Protein AF-A0A1C3E5Q1-F1 (afdb_monomer)

Structure (mmCIF, N/CA/C/O backbone):
data_AF-A0A1C3E5Q1-F1
#
_entry.id   AF-A0A1C3E5Q1-F1
#
loop_
_atom_site.group_PDB
_atom_site.id
_atom_site.type_symbol
_atom_site.label_atom_id
_atom_site.label_alt_id
_atom_site.label_comp_id
_atom_site.label_asym_id
_atom_site.label_entity_id
_atom_site.label_seq_id
_atom_site.pdbx_PDB_ins_code
_atom_site.Cartn_x
_atom_site.Cartn_y
_atom_site.C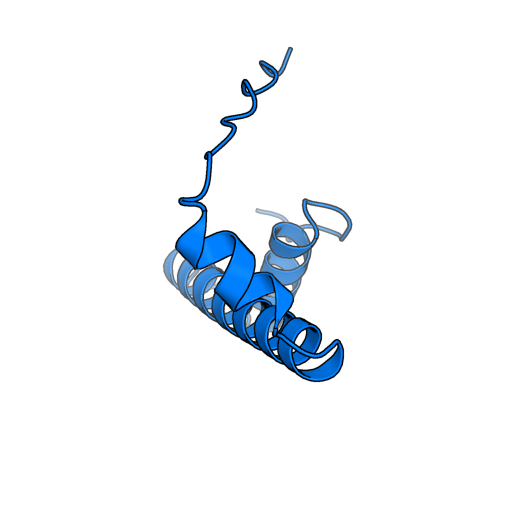artn_z
_atom_site.occupancy
_atom_site.B_iso_or_equiv
_atom_site.auth_seq_id
_atom_site.auth_comp_id
_atom_site.auth_asym_id
_atom_site.auth_atom_id
_atom_site.pdbx_PDB_model_num
ATOM 1 N N . MET A 1 1 ? -11.610 15.077 -22.254 1.00 40.59 1 MET A N 1
ATOM 2 C CA . MET A 1 1 ? -12.555 15.143 -21.118 1.00 40.59 1 MET A CA 1
ATOM 3 C C . MET A 1 1 ? -12.690 13.742 -20.547 1.00 40.59 1 MET A C 1
ATOM 5 O O . MET A 1 1 ? -13.382 12.919 -21.129 1.00 40.59 1 MET A O 1
ATOM 9 N N . THR A 1 2 ? -11.938 13.431 -19.493 1.00 50.28 2 THR A N 1
ATOM 10 C CA . THR A 1 2 ? -11.993 12.129 -18.815 1.00 50.28 2 THR A CA 1
ATOM 11 C C . THR A 1 2 ? -13.364 12.008 -18.157 1.00 50.28 2 THR A C 1
ATOM 13 O O . THR A 1 2 ? -13.712 12.840 -17.324 1.00 50.28 2 THR A O 1
ATOM 16 N N . SER A 1 3 ? -14.177 11.042 -18.589 1.00 61.12 3 SER A N 1
ATOM 17 C CA . SER A 1 3 ? -15.494 10.789 -17.999 1.00 61.12 3 SER A CA 1
ATOM 18 C C . SER A 1 3 ? -15.319 10.521 -16.502 1.00 61.12 3 SER A C 1
ATOM 20 O O . SER A 1 3 ? -14.567 9.621 -16.121 1.00 61.12 3 SER A O 1
ATOM 22 N N . ALA A 1 4 ? -15.947 11.339 -15.654 1.00 67.75 4 ALA A N 1
ATOM 23 C CA . ALA A 1 4 ? -15.977 11.093 -14.221 1.00 67.75 4 ALA A CA 1
ATOM 24 C C . ALA A 1 4 ? -16.712 9.767 -14.000 1.00 67.75 4 ALA A C 1
ATOM 26 O O . ALA A 1 4 ? -17.901 9.649 -14.300 1.00 67.75 4 ALA A O 1
ATOM 27 N N . ARG A 1 5 ? -15.984 8.747 -13.535 1.00 76.94 5 ARG A N 1
ATOM 28 C CA . ARG A 1 5 ? -16.558 7.439 -13.213 1.00 76.94 5 ARG A CA 1
ATOM 29 C C . ARG A 1 5 ? -17.662 7.664 -12.179 1.00 76.94 5 ARG A C 1
ATOM 31 O O . ARG A 1 5 ? -17.390 8.247 -11.132 1.00 76.94 5 ARG A O 1
ATOM 38 N N . GLN A 1 6 ? -18.892 7.246 -12.481 1.00 77.50 6 GLN A N 1
ATOM 39 C CA . GLN A 1 6 ? -19.980 7.331 -11.506 1.00 77.50 6 GLN A CA 1
ATOM 40 C C . GLN A 1 6 ? -19.571 6.568 -10.234 1.00 77.50 6 GLN A C 1
ATOM 42 O O . GLN A 1 6 ? -19.106 5.428 -10.349 1.00 77.50 6 GLN A O 1
ATOM 47 N N . PRO A 1 7 ? -19.693 7.177 -9.040 1.00 75.25 7 PRO A N 1
ATOM 48 C CA . PRO A 1 7 ? -19.387 6.486 -7.800 1.00 75.25 7 PRO A CA 1
ATOM 49 C C . PRO A 1 7 ? -20.400 5.358 -7.591 1.00 75.25 7 PRO A C 1
ATOM 51 O O . PRO A 1 7 ? -21.609 5.585 -7.595 1.00 75.25 7 PRO A O 1
ATOM 54 N N . VAL A 1 8 ? -19.895 4.138 -7.416 1.00 82.75 8 VAL A N 1
ATOM 55 C CA . VAL A 1 8 ? -20.700 2.994 -6.980 1.00 82.75 8 VAL A CA 1
ATOM 56 C C . VAL A 1 8 ? -20.765 3.058 -5.459 1.00 82.75 8 VAL A C 1
ATOM 58 O O . VAL A 1 8 ? -19.728 3.030 -4.799 1.00 82.75 8 VAL A O 1
ATOM 61 N N . ILE A 1 9 ? -21.971 3.194 -4.908 1.00 82.62 9 ILE A N 1
ATOM 62 C CA . ILE A 1 9 ? -22.195 3.148 -3.461 1.00 82.62 9 ILE A CA 1
ATOM 63 C C . ILE A 1 9 ? -22.639 1.729 -3.122 1.00 82.62 9 ILE A C 1
ATOM 65 O O . ILE A 1 9 ? -23.770 1.342 -3.410 1.00 82.62 9 ILE A O 1
ATOM 69 N N . GLU A 1 10 ? -21.737 0.953 -2.532 1.00 85.06 10 GLU A N 1
ATOM 70 C CA . GLU A 1 10 ? -22.070 -0.355 -1.972 1.00 85.06 10 GLU A CA 1
ATOM 71 C C . GLU A 1 10 ? -22.730 -0.157 -0.602 1.00 85.06 10 GLU A C 1
ATOM 73 O O . GLU A 1 10 ? -22.147 0.446 0.303 1.00 85.06 10 GLU A O 1
ATOM 78 N N . ILE A 1 11 ? -23.970 -0.631 -0.457 1.00 89.44 11 ILE A N 1
ATOM 79 C CA . ILE A 1 11 ? -24.683 -0.622 0.823 1.00 89.44 11 ILE A CA 1
ATOM 80 C C . ILE A 1 11 ? -24.319 -1.909 1.560 1.00 89.44 11 ILE A C 1
ATOM 82 O O . ILE A 1 11 ? -24.596 -3.003 1.075 1.00 89.44 11 ILE A O 1
ATOM 86 N N . LEU A 1 12 ? -23.679 -1.771 2.722 1.00 91.56 12 LEU A N 1
ATOM 87 C CA . LEU A 1 12 ? -23.350 -2.903 3.585 1.00 91.56 12 LEU A CA 1
ATOM 88 C C . LEU A 1 12 ? -24.591 -3.390 4.332 1.00 91.56 12 LEU A C 1
ATOM 90 O O . LEU A 1 12 ? -25.390 -2.583 4.809 1.00 91.56 12 LEU A O 1
ATOM 94 N N . GLU A 1 13 ? -24.687 -4.706 4.507 1.00 95.50 13 GLU A N 1
ATOM 95 C CA . GLU A 1 13 ? -25.682 -5.305 5.395 1.00 95.50 13 GLU A CA 1
ATOM 96 C C . GLU A 1 13 ? -25.512 -4.777 6.834 1.00 95.50 13 GLU A C 1
ATOM 98 O O . GLU A 1 13 ? -24.371 -4.642 7.301 1.00 95.50 13 GLU A O 1
ATOM 103 N N . PRO A 1 14 ? -26.608 -4.500 7.570 1.00 95.69 14 PRO A N 1
ATOM 104 C CA . PRO A 1 14 ? -26.540 -3.922 8.916 1.00 95.69 14 PRO A CA 1
ATOM 105 C C . PRO A 1 14 ? -25.649 -4.709 9.885 1.00 95.69 14 PRO A C 1
ATOM 107 O O . PRO A 1 14 ? -24.929 -4.119 10.687 1.00 95.69 14 PRO A O 1
ATOM 110 N N . GLU A 1 15 ? -25.640 -6.039 9.773 1.00 96.69 15 GLU A N 1
ATOM 111 C CA . GLU A 1 15 ? -24.796 -6.913 10.594 1.00 96.69 15 GLU A CA 1
ATOM 112 C C . GLU A 1 15 ? -23.298 -6.636 10.385 1.00 96.69 15 GLU A C 1
ATOM 114 O O . GLU A 1 15 ? -22.538 -6.514 11.347 1.00 96.69 15 GLU A O 1
ATOM 119 N N . MET A 1 16 ? -22.871 -6.444 9.134 1.00 95.12 16 MET A N 1
ATOM 120 C CA . MET A 1 16 ? -21.481 -6.111 8.815 1.00 95.12 16 MET A CA 1
ATOM 121 C C . MET A 1 16 ? -21.096 -4.738 9.374 1.00 95.12 16 MET A C 1
ATOM 123 O O . MET A 1 16 ? -19.981 -4.556 9.865 1.00 95.12 16 MET A O 1
ATOM 127 N N . VAL A 1 17 ? -22.018 -3.770 9.338 1.00 95.44 17 VAL A N 1
ATOM 128 C CA . VAL A 1 17 ? -21.794 -2.440 9.924 1.00 95.44 17 VAL A CA 1
ATOM 129 C C . VAL A 1 17 ? -21.521 -2.550 11.424 1.00 95.44 17 VAL A C 1
ATOM 131 O O . VAL A 1 17 ? -20.571 -1.932 11.908 1.00 95.44 17 VAL A O 1
ATOM 134 N N . GLU A 1 18 ? -22.289 -3.361 12.153 1.00 97.19 18 GLU A N 1
ATOM 135 C CA . GLU A 1 18 ? -22.086 -3.558 13.592 1.00 97.19 18 GLU A CA 1
ATOM 136 C C . GLU A 1 18 ? -20.765 -4.272 13.907 1.00 97.19 18 GLU A C 1
ATOM 138 O O . GLU A 1 18 ? -20.028 -3.836 14.795 1.00 97.19 18 GLU A O 1
ATOM 143 N N . ILE A 1 19 ? -20.382 -5.283 13.122 1.00 95.75 19 ILE A N 1
ATOM 144 C CA . ILE A 1 19 ? -19.072 -5.942 13.2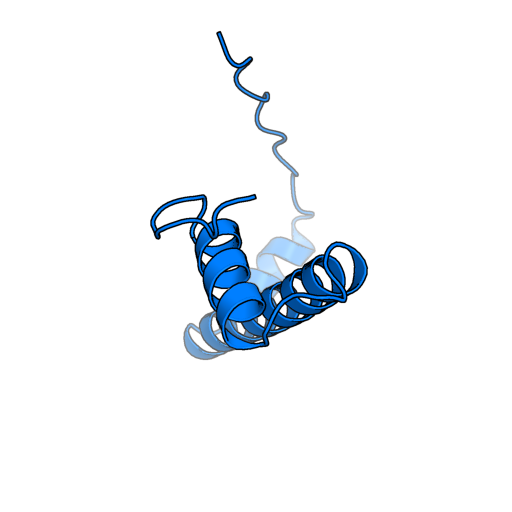57 1.00 95.75 19 ILE A CA 1
ATOM 145 C C . ILE A 1 19 ? -17.928 -4.938 13.042 1.00 95.75 19 ILE A C 1
ATOM 147 O O . ILE A 1 19 ? -16.961 -4.895 13.807 1.00 95.75 19 ILE A O 1
ATOM 151 N N . LEU A 1 20 ? -18.022 -4.092 12.012 1.00 94.06 20 LEU A N 1
ATOM 152 C CA . LEU A 1 20 ? -17.000 -3.082 11.724 1.00 94.06 20 LEU A CA 1
ATOM 153 C C . LEU A 1 20 ? -16.949 -1.981 12.794 1.00 94.06 20 LEU A C 1
ATOM 155 O O . LEU A 1 20 ? -15.864 -1.470 13.093 1.00 94.06 20 LEU A O 1
ATOM 159 N N . ARG A 1 21 ? -18.089 -1.630 13.405 1.00 95.50 21 ARG A N 1
ATOM 160 C CA . ARG A 1 21 ? -18.164 -0.656 14.507 1.00 95.50 21 ARG A CA 1
ATOM 161 C C . ARG A 1 21 ? -17.403 -1.115 15.744 1.00 95.50 21 ARG A C 1
ATOM 163 O O . ARG A 1 21 ? -16.767 -0.276 16.376 1.00 95.50 21 ARG A O 1
ATOM 170 N N . GLN A 1 22 ? -17.397 -2.415 16.029 1.00 97.44 22 GLN A N 1
ATOM 171 C CA . GLN A 1 22 ? -16.716 -2.990 17.194 1.00 97.44 22 GLN A CA 1
ATOM 172 C C . GLN A 1 22 ? -15.182 -2.954 17.101 1.00 97.44 22 GLN A C 1
ATOM 174 O O . GLN A 1 22 ? -14.511 -3.085 18.122 1.00 97.44 22 GLN A O 1
ATOM 179 N N . LYS A 1 23 ? -14.605 -2.735 15.909 1.00 96.94 23 LYS A N 1
ATOM 180 C CA . LYS A 1 23 ? -13.147 -2.641 15.744 1.00 96.94 23 LYS A CA 1
ATOM 181 C C . LYS A 1 23 ? -12.572 -1.431 16.470 1.00 96.94 23 LYS A C 1
ATOM 183 O O . LYS A 1 23 ? -12.950 -0.288 16.184 1.00 96.94 23 LYS A O 1
ATOM 188 N N . THR A 1 24 ? -11.569 -1.684 17.300 1.00 98.25 24 THR A N 1
ATOM 189 C CA . THR A 1 24 ? -10.738 -0.657 17.928 1.00 98.25 24 THR A CA 1
ATOM 190 C C . THR A 1 24 ? -9.973 0.159 16.874 1.00 98.25 24 THR A C 1
ATOM 192 O O . THR A 1 24 ? -9.716 -0.327 15.765 1.00 98.25 24 THR A O 1
ATOM 195 N N . PRO A 1 25 ? -9.543 1.394 17.194 1.00 97.31 25 PRO A N 1
ATOM 196 C CA . PRO A 1 25 ? -8.700 2.182 16.293 1.00 97.31 25 PRO A CA 1
ATOM 197 C C . PRO A 1 25 ? -7.431 1.442 15.843 1.00 97.31 25 PRO A C 1
ATOM 199 O O . PRO A 1 25 ? -7.057 1.521 14.674 1.00 97.31 25 PRO A O 1
ATOM 202 N N . ALA A 1 26 ? -6.808 0.676 16.744 1.00 98.00 26 ALA A N 1
ATOM 203 C CA . ALA A 1 26 ? -5.616 -0.107 16.437 1.00 98.00 26 ALA A CA 1
ATOM 204 C C . ALA A 1 26 ? -5.904 -1.197 15.394 1.00 98.00 26 ALA A C 1
ATOM 206 O O . ALA A 1 26 ? -5.191 -1.289 14.401 1.00 98.00 26 ALA A O 1
ATOM 207 N N . GLU A 1 27 ? -6.987 -1.964 15.552 1.00 97.94 27 GLU A N 1
ATOM 208 C CA . GLU A 1 27 ? -7.365 -3.006 14.587 1.00 97.94 27 GLU A CA 1
ATOM 209 C C . GLU A 1 27 ? -7.701 -2.434 13.208 1.00 97.94 27 GLU A C 1
ATOM 211 O O . GLU A 1 27 ? -7.355 -3.036 12.190 1.00 97.94 27 GLU A O 1
ATOM 216 N N . ARG A 1 28 ? -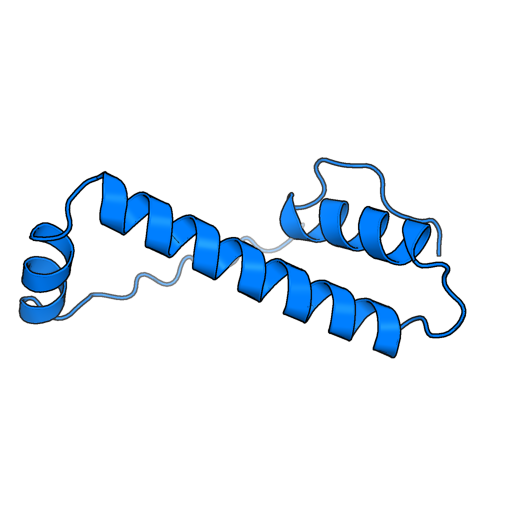8.341 -1.258 13.158 1.00 97.31 28 ARG A N 1
ATOM 217 C CA . ARG A 1 28 ? -8.623 -0.556 11.896 1.00 97.31 28 ARG A CA 1
ATOM 218 C C . ARG A 1 28 ? -7.332 -0.174 11.176 1.00 97.31 28 ARG A C 1
ATOM 220 O O . ARG A 1 28 ? -7.213 -0.418 9.977 1.00 97.31 28 ARG A O 1
ATOM 227 N N . LEU A 1 29 ? -6.355 0.371 11.903 1.00 97.50 29 LEU A N 1
ATOM 228 C CA . LEU A 1 29 ? -5.043 0.704 11.344 1.00 97.50 29 LEU A CA 1
ATOM 229 C C . LEU A 1 29 ? -4.286 -0.549 10.900 1.00 97.50 29 LEU A C 1
ATOM 231 O O . LEU A 1 29 ? -3.771 -0.582 9.788 1.00 97.50 29 LEU A O 1
ATOM 235 N N . THR A 1 30 ? -4.270 -1.609 11.713 1.00 97.69 30 THR A N 1
ATOM 236 C CA . THR A 1 30 ? -3.660 -2.890 11.333 1.00 97.69 30 THR A CA 1
ATOM 237 C C . THR A 1 30 ? -4.273 -3.443 10.049 1.00 97.69 30 THR A C 1
ATOM 239 O O . THR A 1 30 ? -3.545 -3.897 9.168 1.00 97.69 30 THR A O 1
ATOM 242 N N . GLN A 1 31 ? -5.599 -3.383 9.910 1.00 96.69 31 GLN A N 1
ATOM 243 C CA . GLN A 1 31 ? -6.279 -3.802 8.688 1.00 96.69 31 GLN A CA 1
ATOM 244 C C . GLN A 1 31 ? -5.861 -2.939 7.489 1.00 96.69 31 GLN A C 1
ATOM 246 O O . GLN A 1 31 ? -5.515 -3.491 6.446 1.00 96.69 31 GLN A O 1
ATOM 251 N N . ALA A 1 32 ? -5.817 -1.613 7.643 1.00 95.88 32 ALA A N 1
ATOM 252 C CA . ALA A 1 32 ? -5.376 -0.704 6.586 1.00 95.88 32 ALA A CA 1
ATOM 253 C C . ALA A 1 32 ? -3.924 -0.974 6.146 1.00 95.88 32 ALA A C 1
ATOM 255 O O . ALA A 1 32 ? -3.654 -1.049 4.948 1.00 95.88 32 ALA A O 1
ATOM 256 N N . PHE A 1 33 ? -3.000 -1.194 7.088 1.00 96.81 33 PHE A N 1
ATOM 257 C CA . PHE A 1 33 ? -1.605 -1.518 6.770 1.00 96.81 33 PHE A CA 1
ATOM 258 C C . PHE A 1 33 ? -1.473 -2.846 6.020 1.00 96.81 33 PHE A C 1
ATOM 260 O O . PHE A 1 33 ? -0.772 -2.909 5.014 1.00 96.81 33 PHE A O 1
ATOM 267 N N . ARG A 1 34 ? -2.211 -3.883 6.430 1.00 97.62 34 ARG A N 1
ATOM 268 C CA . ARG A 1 34 ? -2.227 -5.172 5.715 1.00 97.62 34 ARG A CA 1
ATOM 269 C C . ARG A 1 34 ? -2.779 -5.041 4.297 1.00 97.62 34 ARG A C 1
ATOM 271 O O . ARG A 1 34 ? -2.245 -5.642 3.364 1.00 97.62 34 ARG A O 1
ATOM 278 N N . MET A 1 35 ? -3.837 -4.247 4.118 1.00 96.00 35 MET A N 1
ATOM 279 C CA . MET A 1 35 ? -4.387 -3.951 2.791 1.00 96.00 35 MET A CA 1
ATOM 280 C C . MET A 1 35 ? -3.354 -3.231 1.917 1.00 96.00 35 MET A C 1
ATOM 282 O O . MET A 1 35 ? -3.183 -3.590 0.753 1.00 96.00 35 MET A O 1
ATOM 286 N N . TRP A 1 36 ? -2.630 -2.265 2.484 1.00 95.38 36 TRP A N 1
ATOM 287 C CA . TRP A 1 36 ? -1.560 -1.548 1.795 1.00 95.38 36 TRP A CA 1
ATOM 288 C C . TRP A 1 36 ? -0.403 -2.463 1.376 1.00 95.38 36 TRP A C 1
ATOM 290 O O . TRP A 1 36 ? 0.009 -2.429 0.217 1.00 95.38 36 TRP A O 1
ATOM 300 N N . GLU A 1 37 ? 0.096 -3.313 2.277 1.00 96.75 37 GLU A N 1
ATOM 301 C CA . GLU A 1 37 ? 1.148 -4.292 1.971 1.00 96.75 37 GLU A CA 1
ATOM 302 C C . GLU A 1 37 ? 0.726 -5.230 0.838 1.00 96.75 37 GLU A C 1
ATOM 304 O O . GLU A 1 37 ? 1.472 -5.431 -0.122 1.00 96.75 37 GLU A O 1
ATOM 309 N N . THR A 1 38 ? -0.510 -5.731 0.902 1.00 97.62 38 THR A N 1
ATOM 310 C CA . THR A 1 38 ? -1.075 -6.613 -0.127 1.00 97.62 38 THR A CA 1
ATOM 311 C C . THR A 1 38 ? -1.152 -5.902 -1.478 1.00 97.62 38 THR A C 1
ATOM 313 O O . THR A 1 38 ? -0.674 -6.426 -2.485 1.00 97.62 38 THR A O 1
ATOM 316 N N . ALA A 1 39 ? -1.695 -4.680 -1.513 1.00 96.75 39 ALA A N 1
ATOM 317 C CA . ALA A 1 39 ? -1.764 -3.871 -2.729 1.00 96.75 39 ALA A CA 1
ATOM 318 C C . ALA A 1 39 ? -0.373 -3.615 -3.322 1.00 96.75 39 ALA A C 1
ATOM 320 O O . ALA A 1 39 ? -0.170 -3.766 -4.530 1.00 96.75 39 ALA A O 1
ATOM 321 N N . ARG A 1 40 ? 0.603 -3.283 -2.470 1.00 96.75 40 ARG A N 1
ATOM 322 C CA . ARG A 1 40 ? 1.987 -3.046 -2.876 1.00 96.75 40 ARG A CA 1
ATOM 323 C C . ARG A 1 40 ? 2.613 -4.276 -3.523 1.00 96.75 40 ARG A C 1
ATOM 325 O O . ARG A 1 40 ? 3.223 -4.138 -4.582 1.00 96.75 40 ARG A O 1
ATOM 332 N N . GLU A 1 41 ? 2.463 -5.459 -2.936 1.00 97.69 41 GLU A N 1
ATOM 333 C CA . GLU A 1 41 ? 3.030 -6.681 -3.516 1.00 97.69 41 GLU A CA 1
ATOM 334 C C . GLU A 1 41 ? 2.352 -7.070 -4.836 1.00 97.69 41 GLU A C 1
ATOM 336 O O . GLU A 1 41 ? 3.047 -7.370 -5.810 1.00 97.69 41 GLU A O 1
ATOM 341 N N . MET A 1 42 ? 1.022 -6.966 -4.928 1.00 98.25 42 MET A N 1
ATOM 342 C CA . MET A 1 42 ? 0.294 -7.232 -6.177 1.00 98.25 42 MET A CA 1
ATOM 343 C C . MET A 1 42 ? 0.730 -6.295 -7.311 1.00 98.25 42 MET A C 1
ATOM 345 O O . MET A 1 42 ? 0.979 -6.738 -8.437 1.00 98.25 42 MET A O 1
ATOM 349 N N . ILE A 1 43 ? 0.865 -4.998 -7.019 1.00 97.75 43 ILE A N 1
ATOM 350 C CA . ILE A 1 43 ? 1.290 -3.999 -8.005 1.00 97.75 43 ILE A CA 1
ATOM 351 C C . ILE A 1 43 ? 2.732 -4.255 -8.446 1.00 97.75 43 ILE A C 1
ATOM 353 O O . ILE A 1 43 ? 2.998 -4.256 -9.646 1.00 97.75 43 ILE A O 1
ATOM 357 N N . ARG A 1 44 ? 3.654 -4.534 -7.516 1.00 97.88 44 ARG A N 1
ATOM 358 C CA . ARG A 1 44 ? 5.048 -4.869 -7.858 1.00 97.88 44 ARG A CA 1
ATOM 359 C C . ARG A 1 44 ? 5.135 -6.118 -8.728 1.00 97.88 44 ARG A C 1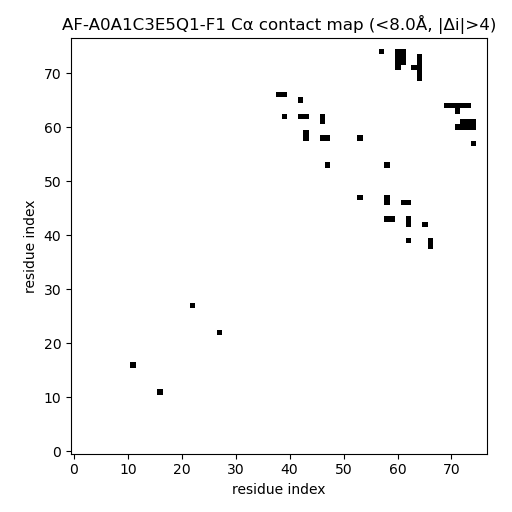
ATOM 361 O O . ARG A 1 44 ? 5.843 -6.099 -9.729 1.00 97.88 44 ARG A O 1
ATOM 368 N N . GLY A 1 45 ? 4.407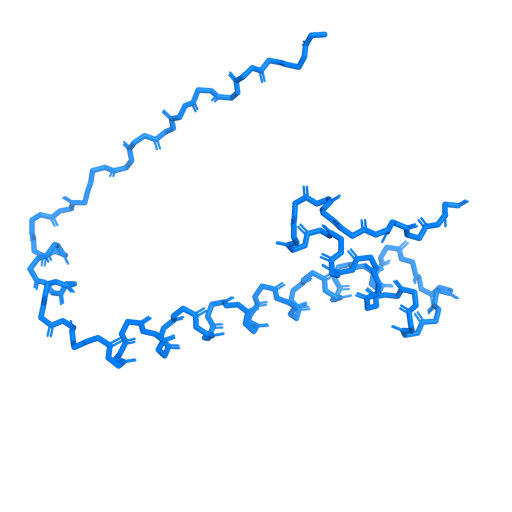 -7.180 -8.380 1.00 98.00 45 GLY A N 1
ATOM 369 C CA . GLY A 1 45 ? 4.352 -8.407 -9.181 1.00 98.00 45 GLY A CA 1
ATOM 370 C C . GLY A 1 45 ? 3.845 -8.147 -10.600 1.00 98.00 45 GLY A C 1
ATOM 371 O O . GLY A 1 45 ? 4.464 -8.581 -11.569 1.00 98.00 45 GLY A O 1
ATOM 372 N N . THR A 1 46 ? 2.782 -7.351 -10.725 1.00 98.12 46 THR A N 1
ATOM 373 C CA . THR A 1 46 ? 2.231 -6.939 -12.024 1.00 98.12 46 THR A CA 1
ATOM 374 C C . THR A 1 46 ? 3.242 -6.134 -12.843 1.00 98.12 46 THR A C 1
ATOM 376 O O . THR A 1 46 ? 3.414 -6.395 -14.029 1.00 98.12 46 THR A O 1
ATOM 379 N N . ILE A 1 47 ? 3.941 -5.174 -12.226 1.00 97.50 47 ILE A N 1
ATOM 380 C CA . ILE A 1 47 ? 4.950 -4.353 -12.912 1.00 97.50 47 ILE A CA 1
ATOM 381 C C . ILE A 1 47 ? 6.114 -5.222 -13.396 1.00 97.50 47 ILE A C 1
ATOM 383 O O . ILE A 1 47 ? 6.490 -5.103 -14.554 1.00 97.50 47 ILE A O 1
ATOM 387 N N . ARG A 1 48 ? 6.637 -6.135 -12.564 1.00 97.88 48 ARG A N 1
ATOM 388 C CA . ARG A 1 48 ? 7.707 -7.065 -12.975 1.00 97.88 48 ARG A CA 1
ATOM 389 C C . ARG A 1 48 ? 7.299 -7.949 -14.144 1.00 97.88 48 ARG A C 1
ATOM 391 O O . ARG A 1 48 ? 8.101 -8.195 -15.033 1.00 97.88 48 ARG A O 1
ATOM 398 N N . GLN A 1 49 ? 6.056 -8.428 -14.144 1.00 98.00 49 GLN A N 1
ATOM 399 C CA . GLN A 1 49 ? 5.536 -9.218 -15.256 1.00 98.00 49 GLN A CA 1
ATOM 400 C C . GLN A 1 49 ? 5.450 -8.387 -16.547 1.00 98.00 49 GLN A C 1
ATOM 402 O O . GLN A 1 49 ? 5.742 -8.902 -17.621 1.00 98.00 49 GLN A O 1
ATOM 407 N N . GLN A 1 50 ? 5.043 -7.118 -16.447 1.00 97.12 50 GLN A N 1
ATOM 408 C CA . GLN A 1 50 ? 4.914 -6.207 -17.591 1.00 97.12 50 GLN A CA 1
ATOM 409 C C . GLN A 1 50 ? 6.266 -5.701 -18.114 1.00 97.12 50 GLN A C 1
ATOM 411 O O . GLN A 1 50 ? 6.381 -5.413 -19.303 1.00 97.12 50 GLN A O 1
ATOM 416 N N . HIS A 1 51 ? 7.264 -5.594 -17.236 1.00 96.44 51 HIS A N 1
ATOM 417 C CA . HIS A 1 51 ? 8.578 -5.014 -17.506 1.00 96.44 51 HIS A CA 1
ATOM 418 C C . HIS A 1 51 ? 9.689 -5.902 -16.915 1.00 96.44 51 HIS A C 1
ATOM 420 O O . HIS A 1 51 ? 10.273 -5.559 -15.884 1.00 96.44 51 HIS A O 1
ATOM 426 N N . PRO A 1 52 ? 9.960 -7.078 -17.512 1.00 97.00 52 PRO A N 1
ATOM 427 C CA . PRO A 1 52 ? 10.932 -8.036 -16.976 1.00 97.00 52 PRO A CA 1
ATOM 428 C C . PRO A 1 52 ? 12.387 -7.544 -17.048 1.00 97.00 52 PRO A C 1
ATOM 430 O O . PRO A 1 52 ? 13.255 -8.099 -16.382 1.00 97.00 52 PRO A O 1
ATOM 433 N N . ASP A 1 53 ? 12.653 -6.524 -17.860 1.00 97.50 53 ASP A N 1
ATOM 434 C CA . ASP A 1 53 ? 13.946 -5.869 -18.060 1.00 97.50 53 ASP A CA 1
ATOM 435 C C . ASP A 1 53 ? 14.217 -4.728 -17.066 1.00 97.50 53 ASP A C 1
ATOM 437 O O . ASP A 1 53 ? 15.347 -4.247 -16.966 1.00 97.50 53 ASP A O 1
ATOM 441 N N . TRP A 1 54 ? 13.202 -4.289 -16.320 1.00 96.94 54 TRP A N 1
ATOM 442 C CA . TRP A 1 54 ? 13.353 -3.200 -15.363 1.00 96.94 54 TRP A CA 1
ATOM 443 C C . TRP A 1 54 ? 14.123 -3.623 -14.116 1.00 96.94 54 TRP A C 1
ATOM 445 O O . TRP A 1 54 ? 13.946 -4.713 -13.570 1.00 96.94 54 TRP A O 1
ATOM 455 N N . SER A 1 55 ? 14.934 -2.699 -13.603 1.00 97.31 55 SER A N 1
ATOM 456 C CA . SER A 1 55 ? 15.575 -2.856 -12.304 1.00 97.31 55 SER A CA 1
ATOM 457 C C . SER A 1 55 ? 14.544 -2.820 -11.171 1.00 97.31 55 SER A C 1
ATOM 459 O O . SER A 1 55 ? 13.467 -2.227 -11.284 1.00 97.31 55 SER A O 1
ATOM 461 N N . GLU A 1 56 ? 14.894 -3.392 -10.018 1.00 96.56 56 GLU A N 1
ATOM 462 C CA . GLU A 1 56 ? 14.041 -3.316 -8.824 1.00 96.56 56 GLU A CA 1
ATOM 463 C C . GLU A 1 56 ? 13.752 -1.867 -8.398 1.00 96.56 56 GLU A C 1
ATOM 465 O O . GLU A 1 56 ? 12.662 -1.580 -7.904 1.00 96.56 56 GLU A O 1
ATOM 470 N N . GLU A 1 57 ? 14.680 -0.933 -8.627 1.00 96.81 57 GLU A N 1
ATOM 471 C CA . GLU A 1 57 ? 14.451 0.486 -8.343 1.00 96.81 57 GLU A CA 1
ATOM 472 C C . GLU A 1 57 ? 13.347 1.069 -9.237 1.00 96.81 57 GLU A C 1
ATOM 474 O O . GLU A 1 57 ? 12.447 1.755 -8.744 1.00 96.81 57 GLU A O 1
ATOM 479 N N . GLN A 1 58 ? 13.368 0.757 -10.537 1.00 97.56 58 GLN A N 1
ATOM 480 C CA . GLN A 1 58 ? 12.332 1.188 -11.478 1.00 97.56 58 GLN A CA 1
ATOM 481 C C . GLN A 1 58 ? 10.966 0.604 -11.090 1.00 97.56 58 GLN A C 1
ATOM 483 O O . GLN A 1 58 ? 9.972 1.331 -11.022 1.00 97.56 58 GLN A O 1
ATOM 488 N N . VAL A 1 59 ? 10.918 -0.682 -10.727 1.00 97.38 59 VAL A N 1
ATOM 489 C CA . VAL A 1 59 ? 9.692 -1.333 -10.238 1.00 97.38 59 VAL A CA 1
ATOM 490 C C . VAL A 1 59 ? 9.147 -0.629 -8.993 1.00 97.38 59 VAL A C 1
ATOM 492 O O . VAL A 1 59 ? 7.947 -0.359 -8.910 1.00 97.38 59 VAL A O 1
ATOM 495 N N . LEU A 1 60 ? 10.006 -0.313 -8.019 1.00 96.38 60 LEU A N 1
ATOM 496 C CA . LEU A 1 60 ? 9.603 0.365 -6.785 1.00 96.38 60 LEU A CA 1
ATOM 497 C C . LEU A 1 60 ? 9.093 1.787 -7.045 1.00 96.38 60 LEU A C 1
ATOM 499 O O . LEU A 1 60 ? 8.080 2.176 -6.459 1.00 96.38 60 LEU A O 1
ATOM 503 N N . ARG A 1 61 ? 9.748 2.542 -7.932 1.00 96.62 61 ARG A N 1
ATOM 504 C CA . ARG A 1 61 ? 9.346 3.911 -8.285 1.00 96.62 61 ARG A CA 1
ATOM 505 C C . ARG A 1 61 ? 7.990 3.937 -8.991 1.00 96.62 61 ARG A C 1
ATOM 507 O O . ARG A 1 61 ? 7.112 4.706 -8.604 1.00 96.62 61 ARG A O 1
ATOM 514 N N . GLU A 1 62 ? 7.773 3.046 -9.957 1.00 97.19 62 GLU A N 1
ATOM 515 C CA . GLU A 1 62 ? 6.474 2.916 -10.631 1.00 97.19 62 GLU A CA 1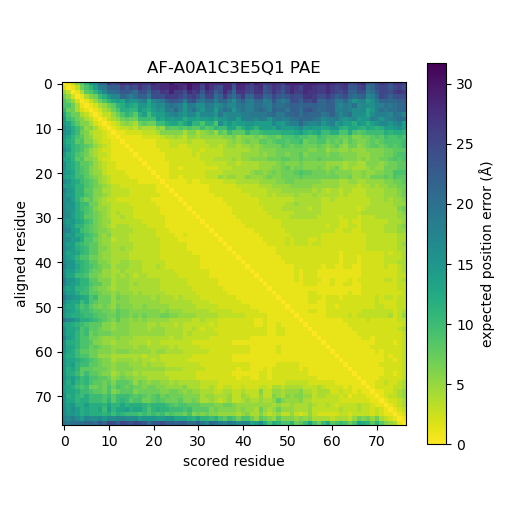
ATOM 516 C C . GLU A 1 62 ? 5.382 2.429 -9.665 1.00 97.19 62 GLU A C 1
ATOM 518 O O . GLU A 1 62 ? 4.256 2.928 -9.703 1.00 97.19 62 GLU A O 1
ATOM 523 N N . ALA A 1 63 ? 5.694 1.499 -8.756 1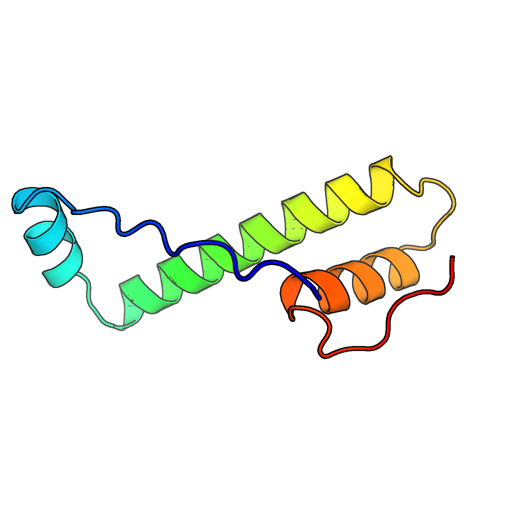.00 96.69 63 ALA A N 1
ATOM 524 C CA . ALA A 1 63 ? 4.741 1.056 -7.740 1.00 96.69 63 ALA A CA 1
ATOM 525 C C . ALA A 1 63 ? 4.328 2.208 -6.809 1.00 96.69 63 ALA A C 1
ATOM 527 O O . ALA A 1 63 ? 3.138 2.370 -6.537 1.00 96.69 63 ALA A O 1
ATOM 528 N N . ALA A 1 64 ? 5.282 3.037 -6.368 1.00 95.88 64 ALA A N 1
ATOM 529 C CA . ALA A 1 64 ? 5.009 4.226 -5.563 1.00 95.88 64 ALA A CA 1
ATOM 530 C C . ALA A 1 64 ? 4.127 5.237 -6.315 1.00 95.88 64 ALA A C 1
ATOM 532 O O . ALA A 1 64 ? 3.163 5.752 -5.743 1.00 95.88 64 ALA A O 1
ATOM 533 N N . ASN A 1 65 ? 4.382 5.454 -7.610 1.00 96.31 65 ASN A N 1
ATOM 534 C CA . ASN A 1 65 ? 3.551 6.311 -8.455 1.00 96.31 65 ASN A CA 1
ATOM 535 C C . ASN A 1 65 ? 2.112 5.787 -8.541 1.00 96.31 65 ASN A C 1
ATOM 537 O O . ASN A 1 65 ? 1.174 6.540 -8.291 1.00 96.31 65 ASN A O 1
ATOM 541 N N . ARG A 1 66 ? 1.915 4.490 -8.807 1.00 95.12 66 ARG A N 1
ATOM 542 C CA . ARG A 1 66 ? 0.568 3.903 -8.928 1.00 95.12 66 ARG A CA 1
ATOM 543 C C . ARG A 1 66 ? -0.198 3.913 -7.606 1.00 95.12 66 ARG A C 1
ATOM 545 O O . ARG A 1 66 ? -1.358 4.314 -7.583 1.00 95.12 66 ARG A O 1
ATOM 552 N N . LEU A 1 67 ? 0.446 3.514 -6.510 1.00 94.62 67 LEU A N 1
ATOM 553 C CA . LEU A 1 67 ? -0.169 3.484 -5.179 1.00 94.62 67 LEU A CA 1
ATOM 554 C C . LEU A 1 67 ? -0.548 4.882 -4.668 1.00 94.62 67 LEU A C 1
ATOM 556 O O . LEU A 1 67 ? -1.548 5.042 -3.973 1.00 94.62 67 LEU A O 1
ATOM 560 N N . SER A 1 68 ? 0.236 5.900 -5.026 1.00 93.75 68 SER A N 1
ATOM 561 C CA . SER A 1 68 ? -0.028 7.297 -4.666 1.00 93.75 68 SER A CA 1
ATOM 562 C C . SER A 1 68 ? -0.962 8.020 -5.640 1.00 93.75 68 SER A C 1
ATOM 564 O O . SER A 1 68 ? -1.125 9.232 -5.537 1.00 93.75 68 SER A O 1
ATOM 566 N N . HIS A 1 69 ? -1.576 7.300 -6.585 1.00 91.56 69 HIS A N 1
ATOM 567 C CA . HIS A 1 69 ? -2.434 7.876 -7.625 1.00 91.56 69 HIS A CA 1
ATOM 568 C C . HIS A 1 69 ? -1.732 8.960 -8.465 1.00 91.56 69 HIS A C 1
ATOM 570 O O . HIS A 1 69 ? -2.346 9.937 -8.885 1.00 91.56 69 HIS A O 1
ATOM 576 N N . GLY A 1 70 ? -0.439 8.774 -8.734 1.00 92.19 70 GLY A N 1
ATOM 577 C CA . GLY A 1 70 ? 0.360 9.652 -9.586 1.00 92.19 70 GLY A CA 1
ATOM 578 C C . GLY A 1 70 ? 1.042 10.812 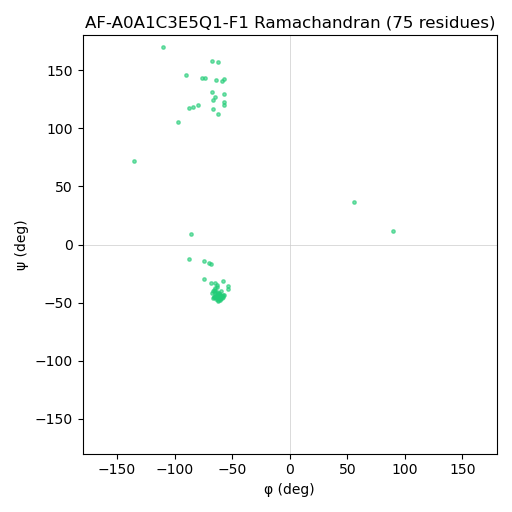-8.861 1.00 92.19 70 GLY A C 1
ATOM 579 O O . GLY A 1 70 ? 1.552 11.705 -9.529 1.00 92.19 70 GLY A O 1
ATOM 580 N N . ALA A 1 71 ? 1.067 10.819 -7.524 1.00 94.12 71 ALA A N 1
ATOM 581 C CA . ALA A 1 71 ? 1.670 11.910 -6.754 1.00 94.12 71 ALA A CA 1
ATOM 582 C C . ALA A 1 71 ? 3.212 11.911 -6.766 1.00 94.12 71 ALA A C 1
ATOM 584 O O . ALA A 1 71 ? 3.825 12.899 -6.367 1.00 94.12 71 ALA A O 1
ATOM 585 N N . THR A 1 72 ? 3.850 10.821 -7.201 1.00 93.56 72 THR A N 1
ATOM 586 C CA . THR A 1 72 ? 5.314 10.724 -7.341 1.00 93.56 72 THR A CA 1
ATOM 587 C C . THR A 1 72 ? 5.733 10.685 -8.807 1.00 93.56 72 THR A C 1
ATOM 589 O O . THR A 1 72 ? 4.906 10.504 -9.694 1.00 93.56 72 THR A O 1
ATOM 592 N N . GLU A 1 73 ? 7.027 10.809 -9.094 1.00 89.94 73 GLU A N 1
ATOM 593 C CA . GLU A 1 73 ? 7.538 10.677 -10.462 1.00 89.94 73 GLU A CA 1
ATOM 594 C C . GLU A 1 73 ? 7.309 9.261 -11.024 1.00 89.94 73 GLU A C 1
ATOM 596 O O . GLU A 1 73 ? 7.441 8.262 -10.310 1.00 89.94 73 GLU A O 1
ATOM 601 N N . ARG A 1 74 ? 6.963 9.187 -12.314 1.00 89.88 74 ARG A N 1
ATOM 602 C CA . ARG A 1 74 ? 6.807 7.938 -13.065 1.00 89.88 74 ARG A CA 1
ATOM 603 C C . ARG A 1 74 ? 8.129 7.535 -13.719 1.00 89.88 74 ARG A C 1
ATOM 605 O O . ARG A 1 74 ? 8.855 8.399 -14.200 1.00 89.88 74 ARG A O 1
ATOM 612 N N . VAL A 1 75 ? 8.405 6.235 -13.822 1.00 90.69 75 VAL A N 1
ATOM 613 C CA . VAL A 1 75 ? 9.525 5.757 -14.649 1.00 90.69 75 VAL A CA 1
ATOM 614 C C . VAL A 1 75 ? 9.216 6.031 -16.133 1.00 90.69 75 VAL A C 1
ATOM 616 O O . VAL A 1 75 ? 8.104 5.723 -16.580 1.00 90.69 75 VAL A O 1
ATOM 619 N N . PRO A 1 76 ? 10.153 6.623 -16.900 1.00 82.38 76 PRO A N 1
ATOM 620 C CA . PRO A 1 76 ? 10.008 6.785 -18.344 1.00 82.38 76 PRO A CA 1
ATOM 621 C C . PRO A 1 76 ? 9.790 5.435 -19.036 1.00 82.38 76 PRO A C 1
ATOM 623 O O . PRO A 1 76 ? 10.368 4.431 -18.626 1.00 82.38 76 PRO A O 1
ATOM 626 N N . ARG A 1 77 ? 8.930 5.422 -20.058 1.00 67.19 77 ARG A N 1
ATOM 627 C CA . ARG A 1 77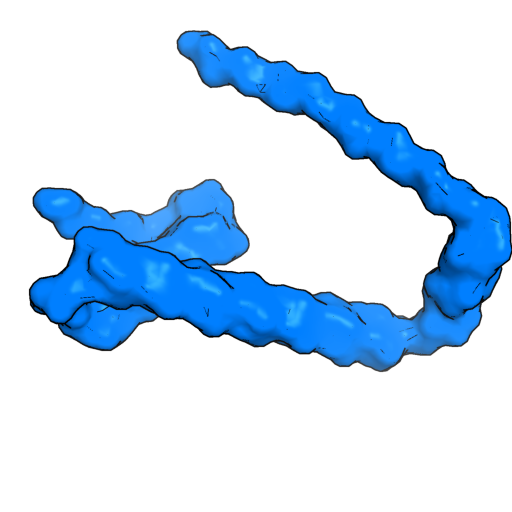 ? 8.662 4.225 -20.867 1.00 67.19 77 ARG A CA 1
ATOM 628 C C . ARG A 1 77 ? 9.762 3.964 -21.877 1.00 67.19 77 ARG A C 1
ATOM 630 O O . ARG A 1 77 ? 10.287 4.966 -22.411 1.00 67.19 77 ARG A O 1
#

Foldseek 3Di:
DPPDPPDDDDDDDPVVVVVVVPDDPVNVVVVVVVVVVVLLVVQLVVVCVVCVPDDPVLSNQQSVCVSVVNPGDHDDD

pLDDT: mean 92.11, std 10.77, range [40.59, 98.25]

Organism: NCBI:txid1841610

Secondary structure (DSSP, 8-state):
----PPPP-PPPPHHHHHHHHT--HHHHHHHHHHHHHHHHHHHHHHHHHH-TTS-HHHHHHHHHHHHTTT-SPPPP-

InterPro domains:
  IPR044054 Rv0078B-like antitoxin [PF18993] (21-73)

Radius of gyration: 17.27 Å; Cα contacts (8 Å, |Δi|>4): 30; chains: 1; bounding box: 42×24×39 Å

Sequence (77 aa):
MTSARQPVIEILEPEMVEILRQKTPAERLTQAFRMWETAREMIRGTIRQQHPDWSEEQVLREAANRLSHGATERVPR

Solvent-accessible surface area (backbone atoms only — not comparable to full-atom values): 4758 Å² total; per-residue (Å²): 132,82,77,77,76,78,83,82,83,84,82,76,57,70,69,59,53,54,59,59,65,71,52,48,74,67,57,51,50,53,51,50,52,53,52,49,54,51,50,51,52,54,47,38,54,52,45,42,72,77,40,76,87,56,52,73,67,50,42,50,40,37,37,50,10,61,76,54,75,57,77,45,72,69,65,85,129

Mean predicted aligned error: 6.23 Å